Protein AF-A0A182XKQ0-F1 (afdb_monomer)

Nearest PDB structures (foldseek):
  6zsj-assembly1_C  TM=9.501E-01  e=2.094E-05  Homo sapiens
  5szg-assembly1_A  TM=9.225E-01  e=3.969E-03  Homo sapiens
  5szh-assembly1_A  TM=9.383E-01  e=1.578E-02  Homo sapiens
  5szk-assembly1_A  TM=8.923E-01  e=1.197E-02  Homo sapiens
  5szi-assembly1_B  TM=9.235E-01  e=2.387E-02  Homo sapiens

Sequence (76 aa):
MSQWFTLVNKKNALLRRQMQLNLLEQENDLEKKYEMLNMELRAALSVEDWQKTEEQREKEALLLTELVAIVDKRNE

Mean predicted aligned error: 5.55 Å

Radius of gyration: 21.65 Å; Cα contacts (8 Å, |Δi|>4): 19; chains: 1; bounding box: 39×15×66 Å

Structure (mmCIF, N/CA/C/O backbone):
data_AF-A0A182XKQ0-F1
#
_entry.id   AF-A0A182XKQ0-F1
#
loop_
_atom_site.group_PDB
_atom_site.id
_atom_site.type_symbol
_atom_site.label_atom_id
_atom_site.label_alt_id
_atom_site.label_comp_id
_atom_site.label_asym_id
_atom_site.label_entity_id
_atom_site.label_seq_id
_atom_site.pdbx_PDB_ins_code
_atom_site.Cartn_x
_atom_site.Cartn_y
_atom_site.Cartn_z
_atom_site.occupancy
_atom_s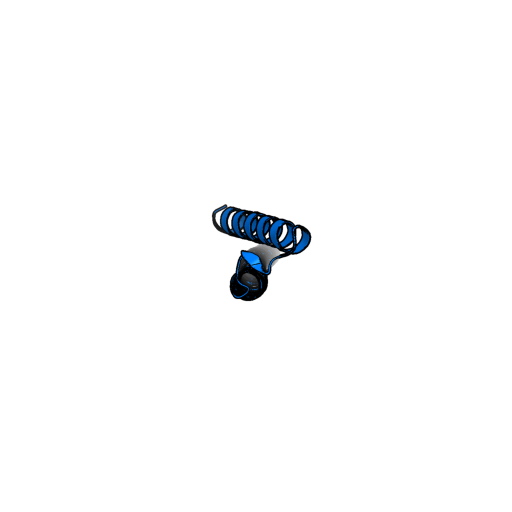ite.B_iso_or_equiv
_atom_site.auth_seq_id
_atom_site.auth_comp_id
_atom_site.auth_asym_id
_atom_site.auth_atom_id
_atom_site.pdbx_PDB_model_num
ATOM 1 N N . MET A 1 1 ? 24.667 5.238 -41.372 1.00 63.12 1 MET A N 1
ATOM 2 C CA . MET A 1 1 ? 23.212 5.422 -41.143 1.00 63.12 1 MET A CA 1
ATOM 3 C C . MET A 1 1 ? 22.553 4.182 -40.529 1.00 63.12 1 MET A C 1
ATOM 5 O O . MET A 1 1 ? 22.059 4.289 -39.417 1.00 63.12 1 MET A O 1
ATOM 9 N N . SER A 1 2 ? 22.596 2.999 -41.162 1.00 81.69 2 SER A N 1
ATOM 10 C CA . SER A 1 2 ? 21.890 1.781 -40.686 1.00 81.69 2 SER A CA 1
ATOM 11 C C . SER A 1 2 ? 22.240 1.312 -39.252 1.00 81.69 2 SER A C 1
ATOM 13 O O . SER A 1 2 ? 21.350 0.993 -38.460 1.00 81.69 2 SER A O 1
ATOM 15 N N . GLN A 1 3 ? 23.522 1.338 -38.865 1.00 91.06 3 GLN A N 1
ATOM 16 C CA . GLN A 1 3 ? 23.942 0.923 -37.516 1.00 91.06 3 GLN A CA 1
ATOM 17 C C . GLN A 1 3 ? 23.393 1.839 -36.414 1.00 91.06 3 GLN A C 1
ATOM 19 O O . GLN A 1 3 ? 22.937 1.352 -35.383 1.00 91.06 3 GLN A O 1
ATOM 24 N N . TRP A 1 4 ? 23.374 3.154 -36.651 1.00 93.25 4 TRP A N 1
ATOM 25 C CA . TRP A 1 4 ? 22.825 4.121 -35.699 1.00 93.25 4 TRP A CA 1
ATOM 26 C C . TRP A 1 4 ? 21.329 3.882 -35.464 1.00 93.25 4 TRP A C 1
ATOM 28 O O . TRP A 1 4 ? 20.911 3.745 -34.317 1.00 93.25 4 TRP A O 1
ATOM 38 N N . PHE A 1 5 ? 20.542 3.707 -36.533 1.00 94.06 5 PHE A N 1
ATOM 39 C CA . PHE A 1 5 ? 19.117 3.366 -36.419 1.00 94.06 5 PHE A CA 1
ATOM 40 C C . PHE A 1 5 ? 18.890 2.065 -35.642 1.00 94.06 5 PHE A C 1
ATOM 42 O O . PHE A 1 5 ? 18.017 1.995 -34.779 1.00 94.06 5 PHE A O 1
ATOM 49 N N . THR A 1 6 ? 19.708 1.042 -35.898 1.00 95.31 6 THR A N 1
ATOM 50 C CA . THR A 1 6 ? 19.623 -0.238 -35.181 1.00 95.31 6 THR A CA 1
ATOM 51 C C . THR A 1 6 ? 19.885 -0.067 -33.683 1.00 95.31 6 THR A C 1
ATOM 53 O O . THR A 1 6 ? 19.160 -0.628 -32.861 1.00 95.31 6 THR A O 1
ATOM 56 N N . LEU A 1 7 ? 20.893 0.724 -33.308 1.00 96.75 7 LEU A N 1
ATOM 57 C CA . LEU A 1 7 ? 21.227 0.989 -31.907 1.00 96.75 7 LEU A CA 1
ATOM 58 C C . LEU A 1 7 ? 20.135 1.797 -31.198 1.00 96.75 7 LEU A C 1
ATOM 60 O O . LEU A 1 7 ? 19.748 1.446 -30.084 1.00 96.75 7 LEU A O 1
ATOM 64 N N . VAL A 1 8 ? 19.589 2.825 -31.852 1.00 97.19 8 VAL A N 1
ATOM 65 C CA . VAL A 1 8 ? 18.465 3.612 -31.321 1.00 97.19 8 VAL A CA 1
ATOM 66 C C . VAL A 1 8 ? 17.235 2.728 -31.109 1.00 97.19 8 VAL A C 1
ATOM 68 O O . VAL A 1 8 ? 16.626 2.771 -30.041 1.00 97.19 8 VAL A O 1
ATOM 71 N N . ASN A 1 9 ? 16.906 1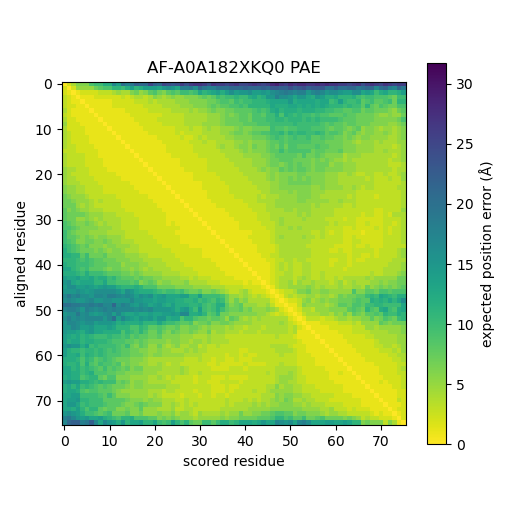.857 -32.066 1.00 96.44 9 ASN A N 1
ATOM 72 C CA . ASN A 1 9 ? 15.784 0.927 -31.932 1.00 96.44 9 ASN A CA 1
ATOM 73 C C . ASN A 1 9 ? 15.977 -0.055 -30.773 1.00 96.44 9 ASN A C 1
ATOM 75 O O . ASN A 1 9 ? 15.040 -0.276 -30.003 1.00 96.44 9 ASN A O 1
ATOM 79 N N . LYS A 1 10 ? 17.189 -0.598 -30.601 1.00 96.88 10 LYS A N 1
ATOM 80 C CA . LYS A 1 10 ? 17.521 -1.462 -29.458 1.00 96.88 10 LYS A CA 1
ATOM 81 C C . LYS A 1 10 ? 17.389 -0.714 -28.132 1.00 96.88 10 LYS A C 1
ATOM 83 O O . LYS A 1 10 ? 16.750 -1.229 -27.220 1.00 96.88 10 LYS A O 1
ATOM 88 N N . LYS A 1 11 ? 17.913 0.515 -28.038 1.00 97.69 11 LYS A N 1
ATOM 89 C CA . LYS A 1 11 ? 17.758 1.365 -26.846 1.00 97.69 11 LYS A CA 1
ATOM 90 C C . LYS A 1 11 ? 16.281 1.609 -26.532 1.00 97.69 11 LYS A C 1
ATOM 92 O O . LYS A 1 11 ? 15.864 1.423 -25.396 1.00 97.69 11 LYS A O 1
ATOM 97 N N . ASN A 1 12 ? 15.478 1.961 -27.532 1.00 97.94 12 ASN A N 1
ATOM 98 C CA . ASN A 1 12 ? 14.048 2.212 -27.349 1.00 97.94 12 ASN A CA 1
ATOM 99 C C . ASN A 1 12 ? 13.287 0.951 -26.915 1.00 97.94 12 ASN A C 1
ATOM 101 O O . ASN A 1 12 ? 12.383 1.037 -26.088 1.00 97.94 12 ASN A O 1
ATOM 105 N N . ALA A 1 13 ? 13.651 -0.224 -27.438 1.00 98.00 13 ALA A N 1
ATOM 106 C CA . ALA A 1 13 ? 13.075 -1.493 -27.000 1.00 98.00 13 ALA A CA 1
ATOM 107 C C . ALA A 1 13 ? 13.423 -1.807 -25.536 1.00 98.00 13 ALA A C 1
ATOM 109 O O . ALA A 1 13 ? 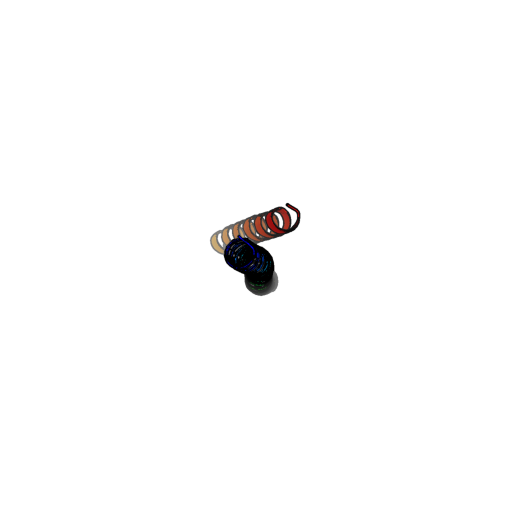12.539 -2.189 -24.772 1.00 98.00 13 ALA A O 1
ATOM 110 N N . LEU A 1 14 ? 14.678 -1.581 -25.133 1.00 98.12 14 LEU A N 1
ATOM 111 C CA . LEU A 1 14 ? 15.114 -1.749 -23.746 1.00 98.12 14 LEU A CA 1
ATOM 112 C C . LEU A 1 14 ? 14.398 -0.781 -22.801 1.00 98.12 14 LEU A C 1
ATOM 114 O O . LEU A 1 14 ? 13.918 -1.206 -21.758 1.00 98.12 14 LEU A O 1
ATOM 118 N N . LEU A 1 15 ? 14.258 0.491 -23.183 1.00 97.81 15 LEU A N 1
ATOM 119 C CA . LEU A 1 15 ? 13.542 1.485 -22.380 1.00 97.81 15 LEU A CA 1
ATOM 120 C C . LEU A 1 15 ? 12.071 1.109 -22.180 1.00 97.81 15 LEU A C 1
ATOM 122 O O . LEU A 1 15 ? 11.572 1.182 -21.061 1.00 97.81 15 LEU A O 1
ATOM 126 N N . ARG A 1 16 ? 11.389 0.641 -23.235 1.00 98.06 16 ARG A N 1
ATOM 127 C CA . ARG A 1 16 ? 10.010 0.139 -23.113 1.00 98.06 16 ARG A CA 1
ATOM 128 C C . ARG A 1 16 ? 9.923 -1.058 -22.173 1.00 98.06 16 ARG A C 1
ATOM 130 O O . ARG A 1 16 ? 9.015 -1.115 -21.352 1.00 98.06 16 ARG A O 1
ATOM 137 N N . ARG A 1 17 ? 10.870 -1.998 -22.268 1.00 97.56 17 ARG A N 1
ATOM 138 C CA . ARG A 1 17 ? 10.901 -3.158 -21.373 1.00 97.56 17 ARG A CA 1
ATOM 139 C C . ARG A 1 17 ?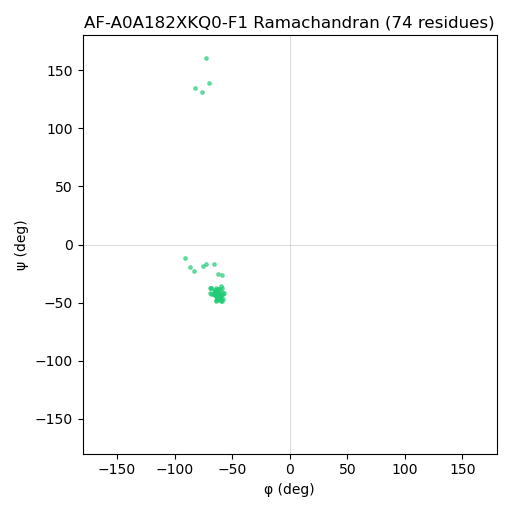 11.145 -2.742 -19.925 1.00 97.56 17 ARG A C 1
ATOM 141 O O . ARG A 1 17 ? 10.463 -3.250 -19.046 1.00 97.56 17 ARG A O 1
ATOM 148 N N . GLN A 1 18 ? 12.065 -1.811 -19.683 1.00 97.88 18 GLN A N 1
ATOM 149 C CA . GLN A 1 18 ? 12.317 -1.290 -18.342 1.00 97.88 18 GLN A CA 1
ATOM 150 C C . GLN A 1 18 ? 11.073 -0.608 -17.769 1.00 97.88 18 GLN A C 1
ATOM 152 O O . GLN A 1 18 ? 10.726 -0.854 -16.623 1.00 97.88 18 GLN A O 1
ATOM 157 N N . MET A 1 19 ? 10.369 0.194 -18.570 1.00 97.62 19 MET A N 1
ATOM 158 C CA . MET A 1 19 ? 9.128 0.835 -18.136 1.00 97.62 19 MET A CA 1
ATOM 159 C C . MET A 1 19 ? 8.069 -0.197 -17.726 1.00 97.62 19 MET A C 1
ATOM 161 O O . MET A 1 19 ? 7.464 -0.051 -16.672 1.00 97.62 19 MET A O 1
ATOM 165 N N . GLN A 1 20 ? 7.894 -1.270 -18.506 1.00 97.06 20 GLN A N 1
ATOM 166 C CA . GLN A 1 20 ? 6.984 -2.367 -18.147 1.00 97.06 20 GLN A CA 1
ATOM 167 C C . GLN A 1 20 ? 7.388 -3.068 -16.846 1.00 97.06 20 GLN A C 1
ATOM 169 O O . GLN A 1 20 ? 6.527 -3.397 -16.040 1.00 97.06 20 GLN A O 1
ATOM 174 N N . LEU A 1 21 ? 8.687 -3.307 -16.645 1.00 97.88 21 LEU A N 1
ATOM 175 C CA . LEU A 1 21 ? 9.185 -3.934 -15.420 1.00 97.88 21 LEU A CA 1
ATOM 176 C C . LEU A 1 21 ? 8.971 -3.036 -14.200 1.00 97.88 21 LEU A C 1
ATOM 178 O O . LEU A 1 21 ? 8.551 -3.538 -13.168 1.00 97.88 21 LEU A O 1
ATOM 182 N N . ASN A 1 22 ? 9.192 -1.727 -14.336 1.00 96.75 22 ASN A N 1
ATOM 183 C CA . ASN A 1 22 ? 8.951 -0.771 -13.257 1.00 96.75 22 ASN A CA 1
ATOM 184 C C . ASN A 1 22 ? 7.469 -0.724 -12.862 1.00 96.75 22 ASN A C 1
ATOM 186 O O . ASN A 1 22 ? 7.167 -0.645 -11.679 1.00 96.75 22 ASN A O 1
ATOM 190 N N . LEU A 1 23 ? 6.552 -0.780 -13.835 1.00 94.44 23 LEU A N 1
ATOM 191 C CA . LEU A 1 23 ? 5.115 -0.844 -13.550 1.00 94.44 23 LEU A CA 1
ATOM 192 C C . LEU A 1 23 ? 4.764 -2.121 -12.777 1.00 94.44 23 LEU A C 1
ATOM 194 O O . LEU A 1 23 ? 4.120 -2.045 -11.739 1.00 94.44 23 LEU A O 1
ATOM 198 N N . LEU A 1 24 ? 5.266 -3.275 -13.227 1.00 95.75 24 LEU A N 1
ATOM 199 C CA . LEU A 1 24 ? 5.036 -4.550 -12.543 1.00 95.75 24 LEU A CA 1
ATOM 200 C C . LEU A 1 24 ? 5.620 -4.562 -11.120 1.00 95.75 24 LEU A C 1
ATOM 202 O O . LEU A 1 24 ? 5.030 -5.126 -10.204 1.00 95.75 24 LEU A O 1
ATOM 206 N N . GLU A 1 25 ? 6.789 -3.951 -10.926 1.00 95.38 25 GLU A N 1
ATOM 207 C CA . GLU A 1 25 ? 7.402 -3.797 -9.606 1.00 95.38 25 GLU A CA 1
ATOM 208 C C . GLU A 1 25 ? 6.542 -2.917 -8.692 1.00 95.38 25 GLU A C 1
ATOM 210 O O . GLU A 1 25 ? 6.283 -3.299 -7.553 1.00 95.38 25 GLU A O 1
ATOM 215 N N . GLN A 1 26 ? 6.026 -1.796 -9.203 1.00 94.00 26 GLN A N 1
ATOM 216 C CA . GLN A 1 26 ? 5.121 -0.918 -8.457 1.00 94.00 26 GLN A CA 1
ATOM 217 C C . GLN A 1 26 ? 3.817 -1.621 -8.065 1.00 94.00 26 GLN A C 1
ATOM 219 O O . GLN A 1 26 ? 3.392 -1.499 -6.917 1.00 94.00 26 GLN A O 1
ATOM 224 N N . GLU A 1 27 ? 3.203 -2.376 -8.978 1.00 92.62 27 GLU A N 1
ATOM 225 C CA . GLU A 1 27 ? 2.000 -3.169 -8.692 1.00 92.62 27 GLU A CA 1
ATOM 226 C C . GLU A 1 27 ? 2.265 -4.210 -7.597 1.00 92.62 27 GLU A C 1
ATOM 228 O O . GLU A 1 27 ? 1.517 -4.290 -6.624 1.00 92.62 27 GLU A O 1
ATOM 233 N N . ASN A 1 28 ? 3.371 -4.951 -7.704 1.00 95.06 28 ASN A N 1
ATOM 234 C CA . ASN A 1 28 ? 3.768 -5.958 -6.719 1.00 95.06 28 ASN A CA 1
ATOM 235 C C . ASN A 1 28 ? 4.054 -5.342 -5.339 1.00 95.06 28 ASN A C 1
ATOM 237 O O . ASN A 1 28 ? 3.705 -5.909 -4.304 1.00 95.06 28 ASN A O 1
ATOM 241 N N . ASP A 1 29 ? 4.681 -4.167 -5.297 1.00 94.88 29 ASP A N 1
ATOM 242 C CA . ASP A 1 29 ? 4.938 -3.458 -4.044 1.00 94.88 29 ASP A CA 1
ATOM 243 C C . ASP A 1 29 ? 3.647 -2.946 -3.394 1.00 94.88 29 ASP A C 1
ATOM 245 O O . ASP A 1 29 ? 3.522 -2.980 -2.165 1.00 94.88 29 ASP A O 1
ATOM 249 N N . LEU A 1 30 ? 2.681 -2.485 -4.193 1.00 94.00 30 LEU A N 1
ATOM 250 C CA . LEU A 1 30 ? 1.353 -2.114 -3.703 1.00 94.00 30 LEU A CA 1
ATOM 251 C C . LEU A 1 30 ? 0.602 -3.333 -3.163 1.00 94.00 30 LEU A C 1
ATOM 253 O O . LEU A 1 30 ? 0.018 -3.247 -2.084 1.00 94.00 30 LEU A O 1
ATOM 257 N N . GLU A 1 31 ? 0.660 -4.468 -3.859 1.00 93.31 31 GLU A N 1
ATOM 258 C CA . GLU A 1 31 ? 0.016 -5.714 -3.437 1.00 93.31 31 GLU A CA 1
ATOM 259 C C . GLU A 1 31 ? 0.595 -6.234 -2.115 1.00 93.31 31 GLU A C 1
ATOM 261 O O . GLU A 1 31 ? -0.154 -6.485 -1.172 1.00 93.31 31 GLU A O 1
ATOM 266 N N . LYS A 1 32 ? 1.924 -6.263 -1.966 1.00 95.31 32 LYS A N 1
ATOM 267 C CA . LYS A 1 32 ? 2.569 -6.636 -0.694 1.00 95.31 32 LYS A CA 1
ATOM 268 C C . LYS A 1 32 ? 2.171 -5.717 0.456 1.00 95.31 32 LYS A C 1
ATOM 270 O O . LYS A 1 32 ? 1.914 -6.187 1.563 1.00 95.31 32 LYS A O 1
ATOM 275 N N . LYS A 1 33 ? 2.135 -4.400 0.224 1.00 93.56 33 LYS A N 1
ATOM 276 C CA . LYS A 1 33 ? 1.698 -3.438 1.249 1.00 93.56 33 LYS A CA 1
ATOM 277 C C . LYS A 1 33 ? 0.239 -3.65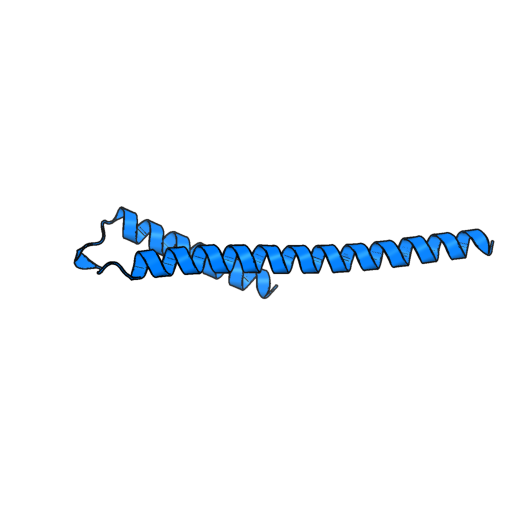8 1.627 1.00 93.56 33 LYS A C 1
ATOM 279 O O . LYS A 1 33 ? -0.081 -3.648 2.812 1.00 93.56 33 LYS A O 1
ATOM 284 N N . TYR A 1 34 ? -0.618 -3.902 0.638 1.00 92.69 34 TYR A N 1
ATOM 285 C CA . TYR A 1 34 ? -2.018 -4.234 0.863 1.00 92.69 34 TYR A CA 1
ATOM 286 C C . TYR A 1 34 ? -2.168 -5.491 1.727 1.00 92.69 34 TYR A C 1
ATOM 288 O O . TYR A 1 34 ? -2.900 -5.467 2.714 1.00 92.69 34 TYR A O 1
ATOM 296 N N . GLU A 1 35 ? -1.456 -6.572 1.401 1.00 94.25 35 GLU A N 1
ATOM 297 C CA . GLU A 1 35 ? -1.495 -7.818 2.172 1.00 94.25 35 GLU A CA 1
ATOM 298 C C . GLU A 1 35 ? -1.054 -7.609 3.624 1.00 94.25 35 GLU A C 1
ATOM 300 O O . GLU A 1 35 ? -1.761 -8.034 4.540 1.00 94.25 35 GLU A O 1
ATOM 305 N N . MET A 1 36 ? 0.061 -6.904 3.846 1.00 94.38 36 MET A N 1
ATOM 306 C CA . MET A 1 36 ? 0.562 -6.608 5.193 1.00 94.38 36 MET A CA 1
ATOM 307 C C . MET A 1 36 ? -0.450 -5.807 6.021 1.00 94.38 36 MET A C 1
ATOM 309 O O . MET A 1 36 ? -0.769 -6.206 7.142 1.00 94.38 36 MET A O 1
ATOM 313 N N . LEU A 1 37 ? -1.004 -4.725 5.462 1.00 93.12 37 LEU A N 1
ATOM 314 C CA . LEU A 1 37 ? -1.996 -3.900 6.158 1.00 93.12 37 LEU A CA 1
ATOM 315 C C . LEU A 1 37 ? -3.291 -4.667 6.431 1.00 93.12 37 LEU A C 1
ATOM 317 O O . LEU A 1 37 ? -3.874 -4.535 7.502 1.00 93.12 37 LEU A O 1
ATOM 321 N N . ASN A 1 38 ? -3.740 -5.501 5.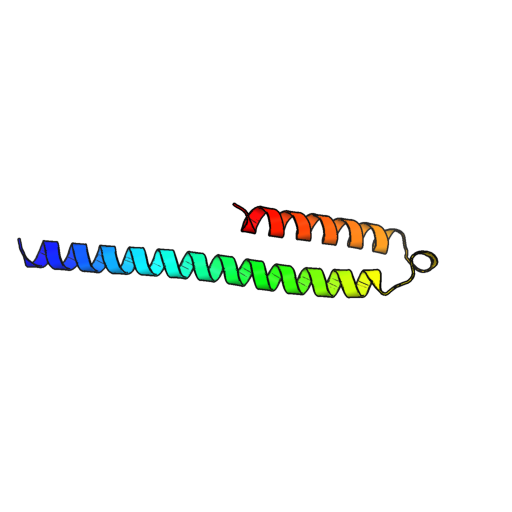493 1.00 91.56 38 ASN A N 1
ATOM 322 C CA . ASN A 1 38 ? -4.950 -6.300 5.665 1.00 91.56 38 ASN A CA 1
ATOM 323 C C . ASN A 1 38 ? -4.759 -7.381 6.741 1.00 91.56 38 ASN A C 1
ATOM 325 O O . ASN A 1 38 ? -5.664 -7.632 7.535 1.00 91.56 38 ASN A O 1
ATOM 329 N N . MET A 1 39 ? -3.575 -7.998 6.821 1.00 93.81 39 MET A N 1
ATOM 330 C CA . MET A 1 39 ? -3.242 -8.918 7.913 1.00 93.81 39 MET A CA 1
ATOM 331 C C . MET A 1 39 ? -3.240 -8.204 9.269 1.00 93.81 39 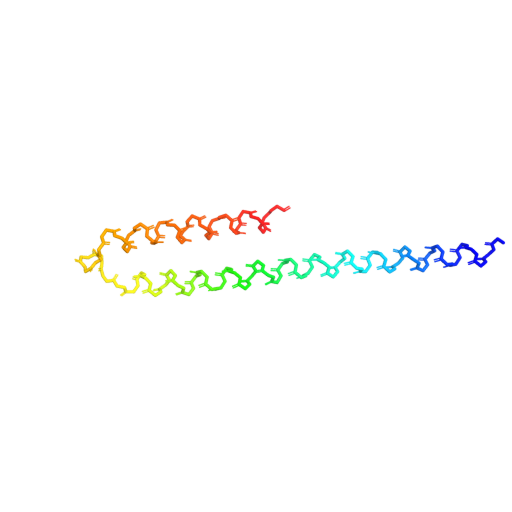MET A C 1
ATOM 333 O O . MET A 1 39 ? -3.831 -8.717 10.220 1.00 93.81 39 MET A O 1
ATOM 337 N N . GLU A 1 40 ? -2.628 -7.021 9.357 1.00 91.69 40 GLU A N 1
ATOM 338 C CA . GLU A 1 40 ? -2.590 -6.235 10.594 1.00 91.69 40 GLU A CA 1
ATOM 339 C C . GLU A 1 40 ? -3.989 -5.772 11.022 1.00 91.69 40 GLU A C 1
ATOM 341 O O . GLU A 1 40 ? -4.368 -5.929 12.183 1.00 91.69 40 GLU A O 1
ATOM 346 N N . LEU A 1 41 ? -4.797 -5.291 10.076 1.00 90.38 41 LEU A N 1
ATOM 347 C CA . LEU A 1 41 ? -6.175 -4.885 10.328 1.00 90.38 41 LEU A CA 1
ATOM 348 C C . LEU A 1 41 ? -7.036 -6.067 10.789 1.00 90.38 41 LEU A C 1
ATOM 350 O O . LEU A 1 41 ? -7.794 -5.933 11.743 1.00 90.38 41 LEU A O 1
ATOM 354 N N . ARG A 1 42 ? -6.902 -7.247 10.170 1.00 91.56 42 ARG A N 1
ATOM 355 C CA . ARG A 1 42 ? -7.611 -8.461 10.618 1.00 91.56 42 ARG A CA 1
ATOM 356 C C . ARG A 1 42 ? -7.205 -8.877 12.027 1.00 91.56 42 ARG A C 1
ATOM 358 O O . ARG A 1 42 ? -8.060 -9.320 12.787 1.00 91.56 42 ARG A O 1
ATOM 365 N N . ALA A 1 43 ? -5.926 -8.742 12.374 1.00 89.50 43 ALA A N 1
ATOM 366 C CA . ALA A 1 43 ? -5.451 -9.019 13.724 1.00 89.50 43 ALA A CA 1
ATOM 367 C C . ALA A 1 43 ? -6.053 -8.032 14.738 1.00 89.50 43 ALA A C 1
ATOM 369 O O . ALA A 1 43 ? -6.519 -8.461 15.790 1.00 89.50 43 ALA A O 1
ATOM 370 N N . ALA A 1 44 ? -6.123 -6.741 14.404 1.00 85.81 44 ALA A N 1
ATOM 371 C CA . ALA A 1 44 ? -6.750 -5.728 15.252 1.00 85.81 44 ALA A CA 1
ATOM 372 C C . ALA A 1 44 ? -8.265 -5.972 15.427 1.00 85.81 44 ALA A C 1
ATOM 374 O O . ALA A 1 44 ? -8.755 -6.073 16.551 1.00 85.81 44 ALA A O 1
ATOM 375 N N . LEU A 1 45 ? -8.981 -6.232 14.327 1.00 85.94 45 LEU A N 1
ATOM 376 C CA . LEU A 1 45 ? -10.417 -6.539 14.321 1.00 85.94 45 LEU A CA 1
ATOM 377 C C . LEU A 1 45 ? -10.781 -7.864 15.010 1.00 85.94 45 LEU A C 1
ATOM 379 O O . LEU A 1 45 ? -11.950 -8.082 15.316 1.00 85.94 45 LEU A O 1
ATOM 383 N N . SER A 1 46 ? -9.813 -8.756 15.241 1.00 88.69 46 SER A N 1
ATOM 384 C CA . SER A 1 46 ? -10.041 -9.996 15.995 1.00 88.69 46 SER A CA 1
ATOM 385 C C . SER A 1 46 ? -10.218 -9.765 17.500 1.00 88.69 46 SER A C 1
ATOM 387 O O . SER A 1 46 ? -10.724 -10.644 18.1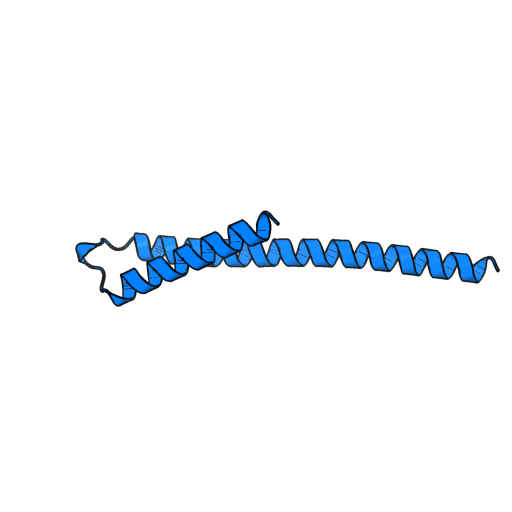97 1.00 88.69 46 SER A O 1
ATOM 389 N N . VAL A 1 47 ? -9.822 -8.589 17.998 1.00 86.25 47 VAL A N 1
ATOM 390 C CA . VAL A 1 47 ? -10.060 -8.152 19.376 1.00 86.25 47 VAL A CA 1
ATOM 391 C C . VAL A 1 47 ? -11.477 -7.590 19.472 1.00 86.25 47 VAL A C 1
ATOM 393 O O . VAL A 1 47 ? -11.898 -6.809 18.622 1.00 86.25 47 VAL A O 1
ATOM 396 N N . GLU A 1 48 ? -12.228 -7.964 20.506 1.00 83.19 48 GLU A N 1
ATOM 397 C CA . GLU A 1 48 ? -13.589 -7.455 20.696 1.00 83.19 48 GLU A CA 1
ATOM 398 C C . GLU A 1 48 ? -13.575 -5.965 21.088 1.00 83.19 48 GLU A C 1
ATOM 400 O O . GLU A 1 48 ? -12.769 -5.534 21.911 1.00 83.19 48 GLU A O 1
ATOM 405 N N . ASP A 1 49 ? -14.494 -5.162 20.540 1.00 79.44 49 ASP A N 1
ATOM 406 C CA . ASP A 1 49 ? -14.477 -3.690 20.661 1.00 79.44 49 ASP A CA 1
ATOM 407 C C . ASP A 1 49 ? -14.525 -3.152 22.102 1.00 79.44 49 ASP A C 1
ATOM 409 O O . ASP A 1 49 ? -14.034 -2.053 22.380 1.00 79.44 49 ASP A O 1
ATOM 413 N N . TRP A 1 50 ? -15.102 -3.914 23.034 1.00 82.81 50 TRP A N 1
ATOM 414 C CA . TRP A 1 50 ? -15.149 -3.553 24.454 1.00 82.81 50 TRP A CA 1
ATOM 415 C C . TRP A 1 50 ? -13.809 -3.760 25.171 1.00 82.81 50 TRP A C 1
ATOM 417 O O . TRP A 1 50 ? -13.598 -3.183 26.236 1.00 82.81 50 TRP A O 1
ATOM 427 N N . GLN A 1 51 ? -12.907 -4.560 24.594 1.00 83.88 51 GLN A N 1
ATOM 428 C CA . GLN A 1 51 ? -11.536 -4.763 25.070 1.00 83.88 51 GLN A CA 1
ATOM 429 C C . GLN A 1 51 ? -10.548 -3.780 24.435 1.00 83.88 51 GLN A C 1
ATOM 431 O O . GLN A 1 51 ? -9.406 -3.697 24.890 1.00 83.88 51 GLN A O 1
ATOM 436 N N . LYS A 1 52 ? -10.967 -3.042 23.396 1.00 86.88 52 LYS A N 1
ATOM 437 C CA . LYS A 1 52 ? -10.093 -2.121 22.672 1.00 86.88 52 LYS A CA 1
ATOM 438 C C . LYS A 1 52 ? -9.851 -0.834 23.452 1.00 86.88 52 LYS A C 1
ATOM 440 O O . LYS A 1 52 ? -10.795 -0.177 23.898 1.00 86.88 52 LYS A O 1
ATOM 445 N N . THR A 1 53 ? -8.586 -0.440 23.558 1.00 88.12 53 THR A N 1
ATOM 446 C CA . THR A 1 53 ? -8.205 0.905 23.999 1.00 88.12 53 THR A CA 1
ATOM 447 C C . THR A 1 53 ? -8.502 1.928 22.904 1.00 88.12 53 THR A C 1
ATOM 449 O O . THR A 1 53 ? -8.636 1.584 21.728 1.00 88.12 53 THR A O 1
ATOM 452 N N . GLU A 1 54 ? -8.584 3.207 23.271 1.00 86.75 54 GLU A N 1
ATOM 453 C CA . GLU A 1 54 ? -8.783 4.277 22.285 1.00 86.75 54 GLU A CA 1
ATOM 454 C C . GLU A 1 54 ? -7.630 4.324 21.266 1.00 86.75 54 GLU A C 1
ATOM 456 O O . GLU A 1 54 ? -7.866 4.427 20.068 1.00 86.75 54 GLU A O 1
ATOM 461 N N . GLU A 1 55 ? -6.395 4.089 21.720 1.00 86.94 55 GLU A N 1
ATOM 462 C CA . GLU A 1 55 ? -5.207 3.967 20.862 1.00 86.94 55 GLU A CA 1
ATOM 463 C C . GLU A 1 55 ? -5.338 2.834 19.827 1.00 86.94 55 GLU A C 1
ATOM 465 O O . GLU A 1 55 ? -4.901 2.972 18.685 1.00 86.94 55 GLU A O 1
ATOM 470 N N . GLN A 1 56 ? -5.956 1.704 20.195 1.00 85.75 56 GLN A N 1
ATOM 471 C CA . GLN A 1 56 ? -6.199 0.598 19.264 1.00 85.75 56 GLN A CA 1
ATOM 472 C C . GLN A 1 56 ? -7.245 0.966 18.207 1.00 85.75 56 GLN A C 1
ATOM 474 O O . GLN A 1 56 ? -7.075 0.610 17.042 1.00 85.75 56 GLN A O 1
ATOM 479 N N . ARG A 1 57 ? -8.284 1.723 18.578 1.00 87.25 57 ARG A N 1
ATOM 480 C CA . ARG A 1 57 ? -9.293 2.215 17.625 1.00 87.25 57 ARG A CA 1
ATOM 481 C C . ARG A 1 57 ? -8.715 3.245 16.662 1.00 87.25 57 ARG A C 1
ATOM 483 O O . ARG A 1 57 ? -8.983 3.174 15.466 1.00 87.25 57 ARG A O 1
ATOM 490 N N . GLU A 1 58 ? -7.894 4.169 17.158 1.00 89.75 58 GLU A N 1
ATOM 491 C CA . GLU A 1 58 ? -7.180 5.126 16.306 1.00 89.75 58 GLU A CA 1
ATOM 492 C C . GLU A 1 58 ? -6.255 4.400 15.326 1.00 89.75 58 GLU A C 1
ATOM 494 O O . GLU A 1 58 ? -6.241 4.712 14.134 1.00 89.75 58 GLU A O 1
ATOM 499 N N . LYS A 1 59 ? -5.541 3.371 15.795 1.00 88.62 59 LYS A N 1
ATOM 500 C CA . LYS A 1 59 ? -4.694 2.545 14.934 1.00 88.62 59 LYS A CA 1
ATOM 501 C C . LYS A 1 59 ? -5.501 1.817 13.853 1.00 88.62 59 LYS A C 1
ATOM 503 O O . LYS A 1 59 ? -5.084 1.812 12.699 1.00 88.62 59 LYS A O 1
ATOM 508 N N . GLU A 1 60 ? -6.659 1.247 14.181 1.00 89.00 60 GLU A N 1
ATOM 509 C CA . GLU A 1 60 ? -7.559 0.629 13.194 1.00 89.00 60 GLU A CA 1
ATOM 510 C C . GLU A 1 60 ? -8.057 1.631 12.146 1.00 89.00 60 GLU A C 1
ATOM 512 O O . GLU A 1 60 ? -8.057 1.326 10.952 1.00 89.00 60 GLU A O 1
ATOM 517 N N . ALA A 1 61 ? -8.435 2.838 12.571 1.00 89.81 61 ALA A N 1
ATOM 518 C CA . ALA A 1 61 ? -8.871 3.898 11.666 1.00 89.81 61 ALA A CA 1
ATOM 519 C C . ALA A 1 61 ? -7.749 4.339 10.710 1.00 89.81 61 ALA A C 1
ATOM 521 O O . ALA A 1 61 ? -7.993 4.552 9.517 1.00 89.81 61 ALA A O 1
ATOM 522 N N . LEU A 1 62 ? -6.511 4.427 11.207 1.00 93.06 62 LEU A N 1
ATOM 523 C CA . LEU A 1 62 ? -5.333 4.703 10.384 1.00 93.06 62 LEU A CA 1
ATOM 524 C C . LEU A 1 62 ? -5.077 3.577 9.376 1.00 93.06 62 LEU A C 1
ATOM 526 O O . LEU A 1 62 ? -4.956 3.856 8.186 1.00 93.06 62 LEU A O 1
ATOM 530 N N . LEU A 1 63 ? -5.088 2.314 9.817 1.00 91.81 63 LEU A N 1
ATOM 531 C CA . LEU A 1 63 ? -4.909 1.148 8.941 1.00 91.81 63 LEU A CA 1
ATOM 532 C C . LEU A 1 63 ? -5.971 1.091 7.831 1.00 91.81 63 LEU A C 1
ATOM 534 O O . LEU A 1 63 ? -5.649 0.806 6.678 1.00 91.81 63 LEU A O 1
ATOM 538 N N . LEU A 1 64 ? -7.232 1.403 8.151 1.00 91.75 64 LEU A N 1
ATOM 539 C CA . LEU A 1 64 ? -8.312 1.504 7.165 1.00 91.75 64 LEU A CA 1
ATOM 540 C C . LEU A 1 64 ? -8.067 2.629 6.155 1.00 91.75 64 LEU A C 1
ATOM 542 O O . LEU A 1 64 ? -8.248 2.425 4.954 1.00 91.75 64 LEU A O 1
ATOM 546 N N . THR A 1 65 ? -7.638 3.798 6.631 1.00 92.75 65 THR A N 1
ATOM 547 C CA . THR A 1 65 ? -7.338 4.956 5.776 1.00 92.75 65 THR A CA 1
ATOM 548 C C . THR A 1 65 ? -6.194 4.643 4.812 1.00 92.75 65 THR A C 1
ATOM 550 O O . THR A 1 65 ? -6.292 4.926 3.618 1.00 92.75 65 THR A O 1
ATOM 553 N N . GLU A 1 66 ? -5.129 4.009 5.303 1.00 92.06 66 GLU A N 1
ATOM 554 C CA . GLU A 1 66 ? -4.003 3.584 4.469 1.00 92.06 66 GLU A CA 1
ATOM 555 C C . GLU A 1 66 ? -4.411 2.514 3.451 1.00 92.06 66 GLU A C 1
ATOM 557 O O . GLU A 1 66 ? -3.992 2.573 2.294 1.00 92.06 66 GLU A O 1
ATOM 562 N N . LEU A 1 67 ? -5.273 1.569 3.836 1.00 92.62 67 LEU A N 1
ATOM 563 C CA . LEU A 1 67 ? -5.766 0.535 2.929 1.00 92.62 67 LEU A CA 1
ATOM 564 C C . LEU A 1 67 ? -6.607 1.130 1.790 1.00 92.62 67 LEU A C 1
ATOM 566 O O . LEU A 1 67 ? -6.421 0.734 0.638 1.00 92.62 67 LEU A O 1
ATOM 570 N N . VAL A 1 68 ? -7.474 2.109 2.078 1.00 92.19 68 VAL A N 1
ATOM 571 C CA . VAL A 1 68 ? -8.215 2.861 1.046 1.00 92.19 68 VAL A CA 1
ATOM 572 C C . VAL A 1 68 ? -7.248 3.592 0.119 1.00 92.19 68 VAL A C 1
ATOM 574 O O . VAL A 1 68 ? -7.348 3.440 -1.094 1.00 92.19 68 VAL A O 1
ATOM 577 N N . ALA A 1 69 ? -6.250 4.285 0.672 1.00 92.38 69 ALA A N 1
ATOM 578 C CA . ALA A 1 69 ? -5.263 5.001 -0.130 1.00 92.38 69 ALA A CA 1
ATOM 579 C C . ALA A 1 69 ? -4.478 4.073 -1.077 1.00 92.38 69 ALA A C 1
ATOM 581 O O . ALA A 1 69 ? -4.159 4.471 -2.195 1.00 92.38 69 ALA A O 1
ATOM 582 N N . ILE A 1 70 ? -4.173 2.834 -0.667 1.00 91.50 70 ILE A N 1
ATOM 583 C CA . ILE A 1 70 ? -3.538 1.834 -1.544 1.00 91.50 70 ILE A CA 1
ATOM 584 C C . ILE A 1 70 ? -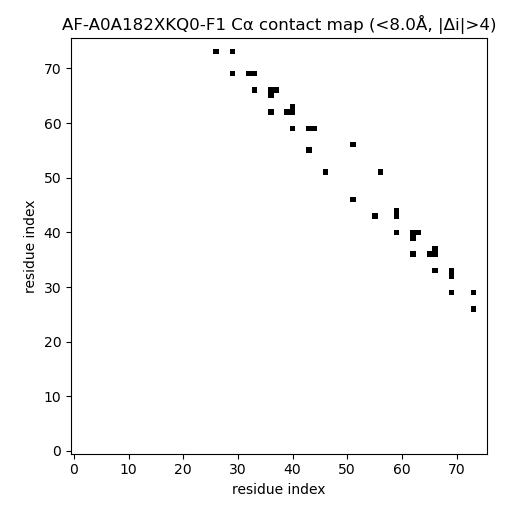4.490 1.366 -2.646 1.00 91.50 70 ILE A C 1
ATOM 586 O O . ILE A 1 70 ? -4.060 1.214 -3.790 1.00 91.50 70 ILE A O 1
ATOM 590 N N . VAL A 1 71 ? -5.763 1.129 -2.320 1.00 89.12 71 VAL A N 1
ATOM 591 C CA . VAL A 1 71 ? -6.771 0.731 -3.312 1.00 89.12 71 VAL A CA 1
ATOM 592 C C . VAL A 1 71 ? -6.967 1.834 -4.350 1.00 89.12 71 VAL A C 1
ATOM 594 O O . VAL A 1 71 ? -6.989 1.528 -5.540 1.00 89.12 71 VAL A O 1
ATOM 597 N N . ASP A 1 72 ? -7.024 3.094 -3.922 1.00 90.25 72 ASP A N 1
ATOM 598 C CA . ASP A 1 72 ? -7.110 4.248 -4.817 1.00 90.25 72 ASP A CA 1
ATOM 599 C C . ASP A 1 72 ? -5.883 4.321 -5.732 1.00 90.25 72 ASP A C 1
ATOM 601 O O . ASP A 1 72 ? -6.028 4.390 -6.949 1.00 90.25 72 ASP A O 1
ATOM 605 N N . LYS A 1 73 ? -4.675 4.160 -5.176 1.00 87.19 73 LYS A N 1
ATOM 606 C CA . LYS A 1 73 ? -3.421 4.151 -5.949 1.00 87.19 73 LYS A CA 1
ATOM 607 C C . LYS A 1 73 ? -3.303 3.022 -6.968 1.00 87.19 73 LYS A C 1
ATOM 609 O O . LYS A 1 73 ? -2.523 3.140 -7.902 1.00 87.19 73 LYS A O 1
ATOM 614 N N . ARG A 1 74 ? -3.997 1.903 -6.749 1.00 83.31 74 ARG A N 1
ATOM 615 C CA . ARG A 1 74 ? -4.047 0.776 -7.693 1.00 83.31 74 ARG A CA 1
ATOM 616 C C . ARG A 1 74 ? -5.088 1.001 -8.795 1.00 83.31 74 ARG A C 1
ATOM 618 O O . ARG A 1 74 ? -5.028 0.342 -9.827 1.00 83.31 74 ARG A O 1
ATOM 625 N N . ASN A 1 75 ? -6.085 1.847 -8.538 1.00 82.38 75 ASN A N 1
ATOM 626 C CA . ASN A 1 75 ? -7.144 2.158 -9.494 1.00 82.38 75 ASN A CA 1
ATOM 627 C C . ASN A 1 75 ? -6.768 3.311 -10.445 1.00 82.38 75 ASN A C 1
ATOM 629 O O . ASN A 1 75 ? -7.417 3.448 -11.483 1.00 82.38 75 ASN A O 1
ATOM 633 N N . GLU A 1 76 ? -5.774 4.130 -10.083 1.00 73.12 76 GLU A N 1
ATOM 634 C CA . GLU A 1 76 ? -5.129 5.136 -10.949 1.00 73.12 76 GLU A CA 1
ATOM 635 C C . GLU A 1 76 ? -4.206 4.505 -12.003 1.00 73.12 76 GLU A C 1
ATOM 637 O O . GLU A 1 76 ? -4.253 4.976 -13.166 1.00 73.12 76 GLU A O 1
#

Secondary structure (DSSP, 8-state):
-HHHHHHHHHHHHHHHHHHHHHHHHHHHHHHHHHHHHHHHHHHHHTS-TTT--HHHHHHHHHHHHHHHHHHHHHH-

pLDDT: mean 91.18, std 6.01, range [63.12, 98.12]

InterPro domains:
  IPR022735 bMERB domain [PF12130] (1-76)
  IPR022735 bMERB domain [PS51848] (1-76)
  IPR022735 bMERB domain [SM01203] (1-76)
  IPR050540 F-actin Monooxygenase Mical [PTHR23167] (1-76)

Organism: Anopheles quadriannulatus (NCBI:txid34691)

Foldseek 3Di:
DVVVVVVVVVVVVVVVVVVVVVVVVVLVVLVVVLVVLVVVLVVLVVDDPVPDDPVSVVVNVVSVVVNVVSVVVNVD

Solvent-accessible surface area (backbone atoms only — not comparable to full-atom values): 4290 Å² total; per-residue (Å²): 114,71,66,59,54,51,52,52,52,51,52,53,51,50,50,53,51,49,53,54,50,53,51,53,49,52,53,51,53,50,49,52,51,47,52,53,47,51,52,52,44,53,59,58,67,69,51,57,77,90,77,53,50,70,69,54,51,53,50,49,54,48,48,51,52,53,49,50,52,52,53,52,65,71,73,107